Protein AF-A0A7R8CY45-F1 (afdb_monomer_lite)

Structure (mmCIF, N/CA/C/O backbone):
data_AF-A0A7R8CY45-F1
#
_entry.id   AF-A0A7R8CY45-F1
#
loop_
_atom_site.group_PDB
_atom_site.id
_atom_site.type_symbol
_atom_site.label_atom_id
_atom_site.label_alt_id
_atom_site.label_comp_id
_atom_site.label_asym_id
_atom_site.label_entity_id
_atom_site.label_seq_id
_atom_site.pdbx_PDB_ins_code
_atom_site.Cartn_x
_atom_site.Cartn_y
_atom_site.Cartn_z
_atom_site.occupancy
_atom_site.B_iso_or_equiv
_atom_site.auth_seq_id
_atom_site.auth_comp_id
_atom_site.auth_asym_id
_atom_site.auth_atom_id
_atom_site.pdbx_PDB_model_num
ATOM 1 N N . MET A 1 1 ? 2.526 -22.455 -17.500 1.00 38.16 1 MET A N 1
ATOM 2 C CA . MET A 1 1 ? 3.248 -21.497 -18.366 1.00 38.16 1 MET A CA 1
ATOM 3 C C . MET A 1 1 ? 3.276 -20.155 -17.647 1.00 38.16 1 MET A C 1
ATOM 5 O O . MET A 1 1 ? 2.355 -19.370 -17.802 1.00 38.16 1 MET A O 1
ATOM 9 N N . GLU A 1 2 ? 4.281 -19.931 -16.798 1.00 41.81 2 GLU A N 1
ATOM 10 C CA . GLU A 1 2 ? 4.491 -18.662 -16.085 1.00 41.81 2 GLU A CA 1
ATOM 11 C C . GLU A 1 2 ? 5.463 -17.801 -16.894 1.00 41.81 2 GLU A C 1
ATOM 13 O O . GLU A 1 2 ? 6.638 -18.135 -17.059 1.00 41.81 2 GLU A O 1
ATOM 18 N N . LEU A 1 3 ? 4.938 -16.723 -17.475 1.00 44.94 3 LEU A N 1
ATOM 19 C CA . LEU A 1 3 ? 5.698 -15.809 -18.316 1.00 44.94 3 LEU A CA 1
ATOM 20 C C . LEU A 1 3 ? 6.445 -14.787 -17.451 1.00 44.94 3 LEU A C 1
ATOM 22 O O . LEU A 1 3 ? 5.871 -14.008 -16.690 1.00 44.94 3 LEU A O 1
ATOM 26 N N . ARG A 1 4 ? 7.767 -14.826 -17.613 1.00 55.03 4 ARG A N 1
ATOM 27 C CA . ARG A 1 4 ? 8.773 -13.894 -17.106 1.00 55.03 4 ARG A CA 1
ATOM 28 C C . ARG A 1 4 ? 8.412 -12.451 -17.484 1.00 55.03 4 ARG A C 1
ATOM 30 O O . ARG A 1 4 ? 8.196 -12.166 -18.656 1.00 55.03 4 ARG A O 1
ATOM 37 N N . GLY A 1 5 ? 8.377 -11.561 -16.490 1.00 44.72 5 GLY A N 1
ATOM 38 C CA . GLY A 1 5 ? 8.227 -10.107 -16.666 1.00 44.72 5 GLY A CA 1
ATOM 39 C C . GLY A 1 5 ? 7.169 -9.441 -15.775 1.00 44.72 5 GLY A C 1
ATOM 40 O O . GLY A 1 5 ? 7.293 -8.261 -15.478 1.00 44.72 5 GLY A O 1
ATOM 41 N N . SER A 1 6 ? 6.180 -10.197 -15.281 1.00 49.34 6 SER A N 1
ATOM 42 C CA . SER A 1 6 ? 5.068 -9.684 -14.450 1.00 49.34 6 SER A CA 1
ATOM 43 C C . SER A 1 6 ? 5.178 -10.033 -12.953 1.00 49.34 6 SER A C 1
ATOM 45 O O . SER A 1 6 ? 4.321 -9.645 -12.168 1.00 49.34 6 SER A O 1
ATOM 47 N N . GLN A 1 7 ? 6.199 -10.792 -12.537 1.00 54.22 7 GLN A N 1
ATOM 48 C CA . GLN A 1 7 ? 6.250 -11.405 -11.196 1.00 54.22 7 GLN A CA 1
ATOM 49 C C . GLN A 1 7 ? 6.704 -10.481 -10.060 1.00 54.22 7 GLN A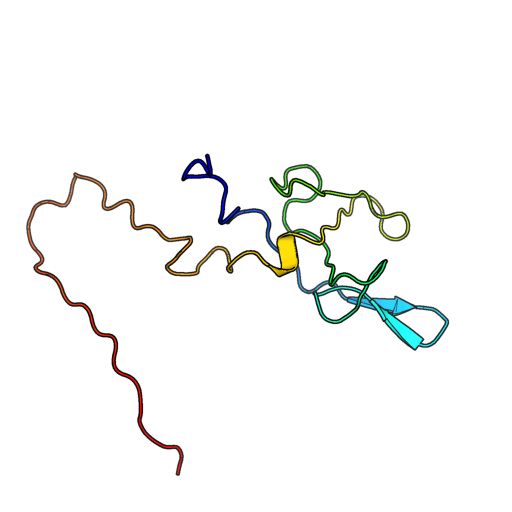 C 1
ATOM 51 O O . GLN A 1 7 ? 6.584 -10.861 -8.902 1.00 54.22 7 GLN A O 1
ATOM 56 N N . ARG A 1 8 ? 7.275 -9.307 -10.347 1.00 63.94 8 ARG A N 1
ATOM 57 C CA . ARG A 1 8 ? 7.845 -8.448 -9.292 1.00 63.94 8 ARG A CA 1
ATOM 58 C C . ARG A 1 8 ? 7.113 -7.127 -9.107 1.00 63.94 8 ARG A C 1
ATOM 60 O O . ARG A 1 8 ? 7.461 -6.439 -8.160 1.00 63.94 8 ARG A O 1
ATOM 67 N N . ASN A 1 9 ? 6.170 -6.783 -10.003 1.00 83.06 9 ASN A N 1
ATOM 68 C CA . ASN A 1 9 ? 5.396 -5.533 -10.030 1.00 83.06 9 ASN A CA 1
ATOM 69 C C . ASN A 1 9 ? 6.060 -4.401 -9.233 1.00 83.06 9 ASN A C 1
ATOM 71 O O . ASN A 1 9 ? 5.517 -3.920 -8.248 1.00 83.06 9 ASN A O 1
ATOM 75 N N . CYS A 1 10 ? 7.261 -3.991 -9.650 1.00 89.62 10 CYS A N 1
ATOM 76 C CA . CYS A 1 10 ? 8.134 -3.125 -8.850 1.00 89.62 10 CYS A CA 1
ATOM 77 C C . CYS A 1 10 ? 7.544 -1.742 -8.558 1.00 89.62 10 CYS A C 1
ATOM 79 O O . CYS A 1 10 ? 8.013 -1.045 -7.670 1.00 89.62 10 CYS A O 1
ATOM 81 N N . LEU A 1 11 ? 6.496 -1.349 -9.282 1.00 91.31 11 LEU A N 1
ATOM 82 C CA . LEU A 1 11 ? 5.750 -0.116 -9.045 1.00 91.31 11 LEU A CA 1
ATOM 83 C C . LEU A 1 11 ? 4.436 -0.349 -8.275 1.00 91.31 11 LEU A C 1
ATOM 85 O O . LEU A 1 11 ? 3.753 0.606 -7.935 1.00 91.31 11 LEU A O 1
ATOM 89 N N . CYS A 1 12 ? 4.063 -1.586 -7.951 1.00 94.81 12 CYS A N 1
ATOM 90 C CA . CYS A 1 12 ? 2.969 -1.884 -7.026 1.00 94.81 12 CYS A CA 1
ATOM 91 C C . CYS A 1 12 ? 3.475 -1.705 -5.589 1.00 94.81 12 CYS A C 1
ATOM 93 O O . CYS A 1 12 ? 3.735 -2.660 -4.879 1.00 94.81 12 CYS A O 1
ATOM 95 N N . GLN A 1 13 ? 3.706 -0.453 -5.199 1.00 94.56 13 GLN A N 1
ATOM 96 C CA . GLN A 1 13 ? 4.398 -0.123 -3.956 1.00 94.56 13 GLN A CA 1
ATOM 97 C C . GLN A 1 13 ? 3.437 0.287 -2.849 1.00 94.56 13 GLN A C 1
ATOM 99 O O . GLN A 1 13 ? 2.488 1.041 -3.082 1.00 94.56 13 GLN A O 1
ATOM 104 N N . CYS A 1 14 ? 3.755 -0.162 -1.642 1.00 96.25 14 CYS A N 1
ATOM 105 C CA . CYS A 1 14 ? 3.079 0.183 -0.404 1.00 96.25 14 CYS A CA 1
ATOM 106 C C . CYS A 1 14 ? 3.514 1.563 0.123 1.00 96.25 14 CYS A C 1
ATOM 108 O O . CYS A 1 14 ? 4.682 1.933 0.001 1.00 96.25 14 CYS A O 1
ATOM 110 N N . ILE A 1 15 ? 2.601 2.325 0.733 1.00 96.50 15 ILE A N 1
ATOM 111 C CA . ILE A 1 15 ? 2.942 3.500 1.555 1.00 96.50 15 ILE A CA 1
ATOM 112 C C . ILE A 1 15 ? 2.697 3.203 3.038 1.00 96.50 15 ILE A C 1
ATOM 114 O O . ILE A 1 15 ? 1.766 2.456 3.346 1.00 96.50 15 ILE A O 1
ATOM 118 N N . PRO A 1 16 ? 3.438 3.844 3.965 1.00 96.19 16 PRO A N 1
ATOM 119 C CA . PRO A 1 16 ? 3.318 3.598 5.402 1.00 96.19 16 PRO A CA 1
ATOM 120 C C . PRO A 1 16 ? 2.074 4.238 6.034 1.00 96.19 16 PRO A C 1
ATOM 122 O O . PRO A 1 16 ? 2.099 4.675 7.183 1.00 96.19 16 PRO A O 1
ATOM 125 N N . LEU A 1 17 ? 0.976 4.341 5.278 1.00 96.50 17 LEU A N 1
ATOM 126 C CA . LEU A 1 17 ? -0.282 4.854 5.796 1.00 96.50 17 LEU A CA 1
ATOM 127 C C . LEU A 1 17 ? -0.907 3.805 6.716 1.00 96.50 17 LEU A C 1
ATOM 129 O O . LEU A 1 17 ? -1.228 2.695 6.283 1.00 96.50 17 LEU A O 1
ATOM 133 N N . GLN A 1 18 ? -1.119 4.216 7.961 1.00 96.88 18 GLN A N 1
ATOM 134 C CA . GLN A 1 18 ? -1.798 3.4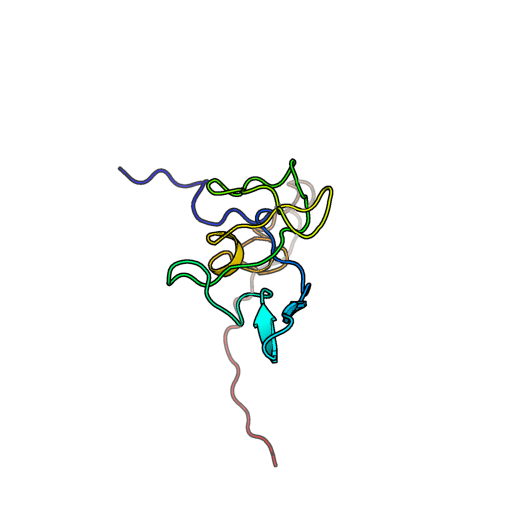48 8.990 1.00 96.88 18 GLN A CA 1
ATOM 135 C C . GLN A 1 18 ? -2.870 4.305 9.648 1.00 96.88 18 GLN A C 1
ATOM 137 O O . GLN A 1 18 ? -2.754 5.532 9.700 1.00 96.88 18 GLN A O 1
ATOM 142 N N . TYR A 1 19 ? -3.906 3.664 10.171 1.00 96.75 19 TYR A N 1
ATOM 143 C CA . TYR A 1 19 ? -4.881 4.323 11.031 1.00 96.75 19 TYR A CA 1
ATOM 144 C C . TYR A 1 19 ? -5.406 3.352 12.081 1.00 96.75 19 TYR A C 1
ATOM 146 O O . TYR A 1 19 ? -5.346 2.138 11.906 1.00 96.75 19 TYR A O 1
ATOM 154 N N . ILE A 1 20 ? -5.914 3.901 13.179 1.00 97.50 20 ILE A N 1
ATOM 155 C CA . ILE A 1 20 ? -6.583 3.138 14.227 1.00 97.50 20 ILE A CA 1
ATOM 156 C C . ILE A 1 20 ? -8.082 3.411 14.103 1.00 97.50 20 ILE A C 1
ATOM 158 O O . ILE A 1 20 ? -8.489 4.570 14.011 1.00 97.50 20 ILE A O 1
ATOM 162 N N . ASP A 1 21 ? -8.898 2.359 14.045 1.00 95.75 21 ASP A N 1
ATOM 163 C CA . ASP A 1 21 ? -10.354 2.509 13.979 1.00 95.75 21 ASP A CA 1
ATOM 164 C C . ASP A 1 21 ? -10.963 2.888 15.343 1.00 95.75 21 ASP A C 1
ATOM 166 O O . ASP A 1 21 ? -10.293 2.919 16.377 1.00 95.75 21 ASP A O 1
ATOM 170 N N . GLY A 1 22 ? -12.272 3.155 15.372 1.00 96.94 22 GLY A N 1
ATOM 171 C CA . GLY A 1 22 ? -12.978 3.501 16.613 1.00 96.94 22 GLY A CA 1
ATOM 172 C C . GLY A 1 22 ? -12.974 2.406 17.692 1.00 96.94 22 GLY A C 1
ATOM 173 O O . GLY A 1 22 ? -13.393 2.669 18.814 1.00 96.94 22 GLY A O 1
ATOM 174 N N . ARG A 1 23 ? -12.511 1.188 17.377 1.00 97.12 23 ARG A N 1
ATOM 175 C CA . ARG A 1 23 ? -12.361 0.063 18.313 1.00 97.12 23 ARG A CA 1
ATOM 176 C C . ARG A 1 23 ? -10.911 -0.135 18.762 1.00 97.12 23 ARG A C 1
ATOM 178 O O . ARG A 1 23 ? -10.637 -1.088 19.485 1.00 97.12 23 ARG A O 1
ATOM 185 N N . GLY A 1 24 ? -9.990 0.739 18.356 1.00 97.06 24 GLY A N 1
ATOM 186 C CA . GLY A 1 24 ? -8.579 0.628 18.713 1.00 97.06 24 GLY A CA 1
ATOM 187 C C . GLY A 1 24 ? -7.791 -0.358 17.846 1.00 97.06 24 GLY A C 1
ATOM 188 O O . GLY A 1 24 ? -6.677 -0.718 18.218 1.00 97.06 24 GLY A O 1
ATOM 189 N N . ILE A 1 25 ? -8.337 -0.807 16.710 1.00 96.81 25 ILE A N 1
ATOM 190 C CA . ILE A 1 25 ? -7.661 -1.761 15.822 1.00 96.81 25 ILE A CA 1
ATOM 191 C C . ILE A 1 25 ? -6.800 -1.015 14.805 1.00 96.81 25 ILE A C 1
ATOM 193 O O . ILE A 1 25 ? -7.280 -0.093 14.147 1.00 96.81 25 ILE A O 1
ATOM 197 N N . LEU A 1 26 ? -5.540 -1.434 14.671 1.00 97.62 26 LEU A N 1
ATOM 198 C CA . LEU A 1 26 ? -4.602 -0.918 13.676 1.00 97.62 26 LEU A CA 1
ATOM 199 C C . LEU A 1 26 ? -4.942 -1.436 12.274 1.00 97.62 26 LEU A C 1
ATOM 201 O O . LEU A 1 26 ? -5.219 -2.622 12.089 1.00 97.62 26 LEU A O 1
ATOM 205 N N . HIS A 1 27 ? -4.872 -0.550 11.284 1.00 97.69 27 HIS A N 1
ATOM 206 C CA . HIS A 1 27 ? -5.211 -0.826 9.894 1.00 97.69 27 HIS A CA 1
ATOM 207 C C . HIS A 1 27 ? -4.123 -0.371 8.920 1.00 97.69 27 HIS A C 1
ATOM 209 O O . HIS A 1 27 ? -3.725 0.794 8.950 1.00 97.69 27 HIS A O 1
ATOM 215 N N . GLY A 1 28 ? -3.727 -1.253 7.998 1.00 97.12 28 GLY A N 1
ATOM 216 C CA . GLY A 1 28 ? -2.866 -0.930 6.856 1.00 97.12 28 GLY A CA 1
ATOM 217 C C . GLY A 1 28 ? -1.384 -1.263 7.053 1.00 97.12 28 GLY A C 1
ATOM 218 O O . GLY A 1 28 ? -1.024 -2.090 7.885 1.00 97.12 28 GLY A O 1
ATOM 219 N N . ASN A 1 29 ? -0.536 -0.641 6.222 1.00 97.44 29 ASN A N 1
ATOM 220 C CA . ASN A 1 29 ? 0.926 -0.820 6.155 1.00 97.44 29 ASN A CA 1
ATOM 221 C C . ASN A 1 29 ? 1.438 -2.274 6.190 1.00 97.44 29 ASN A C 1
ATOM 223 O O . ASN A 1 29 ? 2.538 -2.528 6.666 1.00 97.44 29 ASN A O 1
ATOM 227 N N . CYS A 1 30 ? 0.654 -3.245 5.715 1.00 97.56 30 CYS A N 1
ATOM 228 C CA . CYS A 1 30 ? 0.999 -4.665 5.819 1.00 97.56 30 CYS A CA 1
ATOM 229 C C . CYS A 1 30 ? 1.228 -5.140 7.270 1.00 97.56 30 CYS A C 1
ATOM 231 O O . CYS A 1 30 ? 1.877 -6.158 7.493 1.00 97.56 30 CYS A O 1
ATOM 233 N N . GLU A 1 31 ? 0.679 -4.418 8.249 1.00 97.50 31 GLU A N 1
ATOM 234 C CA . GLU A 1 31 ? 0.732 -4.734 9.682 1.00 97.50 31 GLU A CA 1
ATOM 235 C C . GLU A 1 31 ? -0.622 -5.231 10.204 1.00 97.50 31 GLU A C 1
ATOM 237 O O . GLU A 1 31 ? -0.716 -5.768 11.307 1.00 97.50 31 GLU A O 1
ATOM 242 N N . SER A 1 32 ? -1.676 -5.100 9.396 1.00 97.38 32 SER A N 1
ATOM 243 C CA . SER A 1 32 ? -2.994 -5.653 9.682 1.00 97.38 32 SER A CA 1
ATOM 244 C C . SER A 1 32 ? -3.558 -6.428 8.496 1.00 97.38 32 SER A C 1
ATOM 246 O O . SER A 1 32 ? -3.081 -6.320 7.362 1.00 97.38 32 SER A O 1
ATOM 248 N N . THR A 1 33 ? -4.585 -7.233 8.769 1.00 97.31 33 THR A N 1
ATOM 249 C CA . THR A 1 33 ? -5.269 -8.028 7.748 1.00 97.31 33 THR A CA 1
ATOM 250 C C . THR A 1 33 ? -6.639 -7.447 7.415 1.00 97.31 33 THR A C 1
ATOM 252 O O . THR A 1 33 ? -7.335 -6.932 8.288 1.00 97.31 33 THR A O 1
ATOM 255 N N . ASN A 1 34 ? -7.021 -7.550 6.143 1.00 95.69 34 ASN A N 1
ATOM 256 C CA . ASN A 1 34 ? -8.379 -7.341 5.654 1.00 95.69 34 ASN A CA 1
ATOM 257 C C . ASN A 1 34 ? -8.789 -8.619 4.915 1.00 95.69 34 ASN A C 1
ATOM 259 O O . ASN A 1 34 ? -8.066 -9.065 4.027 1.00 95.69 34 ASN A O 1
ATOM 263 N N . ASP A 1 35 ? -9.892 -9.254 5.304 1.00 94.38 35 ASP A N 1
ATOM 264 C CA . ASP A 1 35 ? -10.321 -10.555 4.758 1.00 94.38 35 ASP A CA 1
ATOM 265 C C . ASP A 1 35 ? -9.229 -11.646 4.789 1.00 94.38 35 ASP A C 1
ATOM 267 O O . ASP A 1 35 ? -9.079 -12.452 3.874 1.00 94.38 35 ASP A O 1
ATOM 271 N N . GLY A 1 36 ? -8.438 -11.673 5.867 1.00 95.44 36 GLY A N 1
ATOM 272 C CA . GLY A 1 36 ? -7.415 -12.699 6.095 1.00 95.44 36 GLY A CA 1
ATOM 273 C C . GLY A 1 36 ? -6.098 -12.500 5.335 1.00 95.44 36 GLY A C 1
ATOM 274 O O . GLY A 1 36 ? -5.195 -13.318 5.495 1.00 95.44 36 GLY A O 1
ATOM 275 N N . ALA A 1 37 ? -5.946 -11.418 4.566 1.00 96.12 37 ALA A N 1
ATOM 276 C CA . ALA A 1 37 ? -4.704 -11.076 3.872 1.00 96.12 37 ALA A CA 1
ATOM 277 C C . ALA A 1 37 ? -4.138 -9.729 4.344 1.00 96.12 37 ALA A C 1
ATOM 279 O O . ALA A 1 37 ? -4.887 -8.800 4.655 1.00 96.12 37 ALA A O 1
ATOM 280 N N . LEU A 1 38 ? -2.806 -9.625 4.403 1.00 97.75 38 LEU A N 1
ATOM 281 C CA . LEU A 1 38 ? -2.120 -8.363 4.689 1.00 97.75 38 LEU A CA 1
ATOM 282 C C . LEU A 1 38 ? -2.370 -7.372 3.562 1.00 97.75 38 LEU A C 1
ATOM 284 O O . LEU A 1 38 ? -2.274 -7.732 2.391 1.00 97.75 38 LEU A O 1
ATOM 288 N N . TRP A 1 39 ? -2.652 -6.128 3.921 1.00 97.81 39 TRP A N 1
ATOM 289 C CA . TRP A 1 39 ? -3.016 -5.100 2.959 1.00 97.81 39 TRP A CA 1
ATOM 290 C C . TRP A 1 39 ? -2.347 -3.774 3.284 1.00 97.81 39 TRP A C 1
ATOM 292 O O . TRP A 1 39 ? -1.9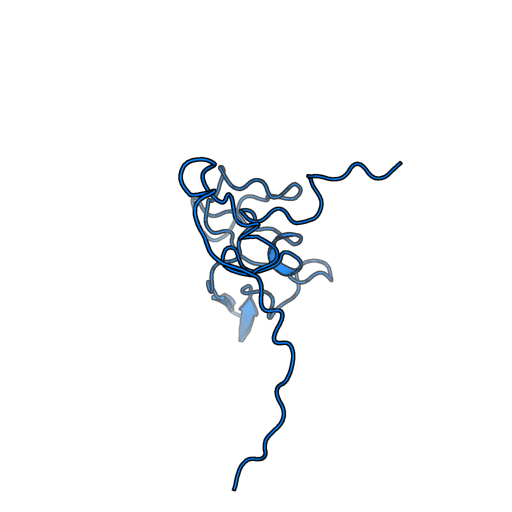84 -3.489 4.431 1.00 97.81 39 TRP A O 1
ATOM 302 N N . CYS A 1 40 ? -2.220 -2.923 2.271 1.00 98.25 40 CYS A N 1
ATOM 303 C CA . CYS A 1 40 ? -1.849 -1.540 2.497 1.00 98.25 40 CYS A CA 1
ATOM 304 C C . CYS A 1 40 ? -2.301 -0.603 1.385 1.00 98.25 40 CYS A C 1
ATOM 306 O O . CYS A 1 40 ? -2.697 -1.013 0.293 1.00 98.25 40 CYS A O 1
ATOM 308 N N . TYR A 1 41 ? -2.213 0.691 1.676 1.00 98.31 41 TYR A N 1
ATOM 309 C CA . TYR A 1 41 ? -2.423 1.736 0.690 1.00 98.31 41 TYR A CA 1
ATOM 310 C C . TYR A 1 41 ? -1.267 1.791 -0.302 1.00 98.31 41 TYR A C 1
ATOM 312 O O . TYR A 1 41 ? -0.106 1.631 0.072 1.00 98.31 41 TYR A O 1
ATOM 320 N N . VAL A 1 42 ? -1.583 2.057 -1.569 1.00 97.69 42 VAL A N 1
ATOM 321 C CA . VAL A 1 42 ? -0.582 2.081 -2.638 1.00 97.69 42 VAL A CA 1
ATOM 322 C C . VAL A 1 42 ? -0.037 3.486 -2.896 1.00 97.69 42 VAL A C 1
ATOM 324 O O . VAL A 1 42 ? -0.732 4.494 -2.740 1.00 97.69 42 VAL A O 1
ATOM 327 N N . LYS A 1 43 ? 1.209 3.557 -3.369 1.00 95.88 43 LYS A N 1
ATOM 328 C CA . LYS A 1 43 ? 1.914 4.803 -3.705 1.00 95.88 43 LYS A CA 1
ATOM 329 C C . LYS A 1 43 ? 1.270 5.547 -4.876 1.00 95.88 43 LYS A C 1
ATOM 331 O O . LYS A 1 43 ? 0.961 6.731 -4.755 1.00 95.88 43 LYS A O 1
ATOM 336 N N . TYR A 1 44 ? 1.005 4.852 -5.981 1.00 95.38 44 TYR A N 1
ATOM 337 C CA . TYR A 1 44 ? 0.568 5.467 -7.246 1.00 95.38 44 TYR A CA 1
ATOM 338 C C . TYR A 1 44 ? -0.955 5.531 -7.434 1.00 95.38 44 TYR A C 1
ATOM 340 O O . TYR A 1 44 ? -1.430 5.844 -8.526 1.00 95.38 44 TYR A O 1
ATOM 348 N N . GLN A 1 45 ? -1.730 5.269 -6.375 1.00 95.88 45 GLN A N 1
ATOM 349 C CA . GLN A 1 45 ? -3.199 5.324 -6.384 1.00 95.88 45 GLN A CA 1
ATOM 350 C C . GLN A 1 45 ? -3.793 4.548 -7.575 1.00 95.88 45 GLN A C 1
ATOM 352 O O . GLN A 1 45 ? -3.374 3.423 -7.837 1.00 95.88 45 GLN A O 1
ATOM 357 N N . LYS A 1 46 ? -4.723 5.156 -8.326 1.00 95.31 46 LYS A N 1
ATOM 358 C CA . LYS A 1 46 ? -5.366 4.575 -9.517 1.00 95.31 46 LYS A CA 1
ATOM 359 C C . LYS A 1 46 ? -4.377 4.155 -10.617 1.00 95.31 46 LYS A C 1
ATOM 361 O O . LYS A 1 46 ? -4.714 3.306 -11.432 1.00 95.31 46 LYS A O 1
ATOM 366 N N . SER A 1 47 ? -3.183 4.746 -10.652 1.00 94.19 47 SER A N 1
ATOM 367 C CA . SER A 1 47 ? -2.140 4.445 -11.643 1.00 94.19 47 SER A CA 1
ATOM 368 C C . SER A 1 47 ? -1.202 3.316 -11.206 1.00 94.19 47 SER A C 1
ATOM 370 O O . SER A 1 47 ? -0.237 3.018 -11.906 1.00 94.19 47 SER A O 1
ATOM 372 N N . SER A 1 48 ? -1.438 2.710 -10.040 1.00 93.19 48 SER A N 1
ATOM 373 C CA . SER A 1 48 ? -0.641 1.582 -9.566 1.00 93.19 48 SER A CA 1
ATOM 374 C C . SER A 1 48 ? -0.874 0.343 -10.441 1.00 93.19 48 SER A C 1
ATOM 376 O O . SER A 1 48 ? -2.027 0.026 -10.728 1.00 93.19 48 SER A O 1
ATOM 378 N N . PRO A 1 49 ? 0.174 -0.411 -10.825 1.00 91.88 49 PRO A N 1
ATOM 379 C CA . PRO A 1 49 ? 0.029 -1.639 -11.609 1.00 91.88 49 PRO A CA 1
ATOM 380 C C . PRO A 1 49 ? -0.370 -2.858 -10.759 1.00 91.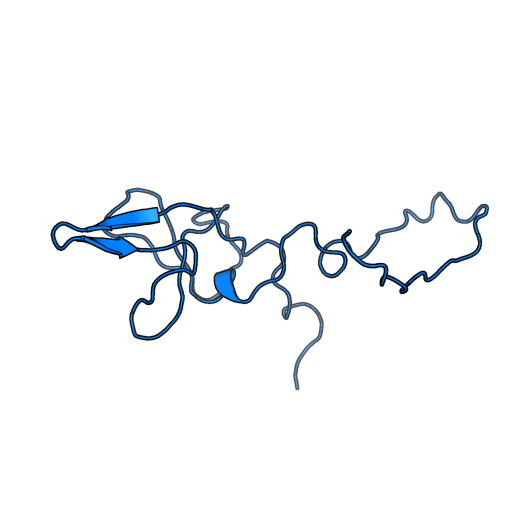88 49 PRO A C 1
ATOM 382 O O . PRO A 1 49 ? -0.255 -3.994 -11.219 1.00 91.88 49 PRO A O 1
ATOM 385 N N . CYS A 1 50 ? -0.787 -2.659 -9.504 1.00 93.56 50 CYS A N 1
ATOM 386 C CA . CYS A 1 50 ? -1.315 -3.741 -8.678 1.00 93.56 50 CYS A CA 1
ATOM 387 C C . CYS A 1 50 ? -2.560 -4.344 -9.344 1.00 93.56 50 CYS A C 1
ATOM 389 O O . CYS A 1 50 ? -3.509 -3.628 -9.655 1.00 93.56 50 CYS A O 1
ATOM 391 N N . GLY A 1 51 ? -2.560 -5.662 -9.557 1.00 92.19 51 GLY A N 1
ATOM 392 C CA . GLY A 1 51 ? -3.672 -6.359 -10.218 1.00 92.19 51 GLY A CA 1
ATOM 393 C C . GLY A 1 51 ? -4.957 -6.430 -9.385 1.00 92.19 51 GLY A C 1
ATOM 394 O O . GLY A 1 51 ? -6.028 -6.656 -9.932 1.00 92.19 51 GLY A O 1
ATOM 395 N N . ASP A 1 52 ? -4.848 -6.218 -8.077 1.00 94.88 52 ASP A N 1
ATOM 396 C CA . ASP A 1 52 ? -5.905 -6.308 -7.068 1.00 94.88 52 ASP A CA 1
ATOM 397 C C . ASP A 1 52 ? -6.195 -4.939 -6.427 1.00 94.88 52 ASP A C 1
ATOM 399 O O . ASP A 1 52 ? -6.450 -4.829 -5.230 1.00 94.88 52 ASP A O 1
ATOM 403 N N . LEU A 1 53 ? -6.094 -3.871 -7.217 1.00 96.25 53 LEU A N 1
ATOM 404 C CA . LEU A 1 53 ? -6.282 -2.510 -6.735 1.00 96.25 53 LEU A CA 1
ATOM 405 C C . LEU A 1 53 ? -7.749 -2.242 -6.356 1.00 96.25 53 LEU A C 1
ATOM 407 O O . LEU A 1 53 ? -8.644 -2.342 -7.196 1.00 96.25 53 LEU A O 1
ATOM 411 N N . VAL A 1 54 ? -7.984 -1.805 -5.118 1.00 97.69 54 VAL A N 1
ATOM 412 C CA . VAL A 1 54 ? -9.317 -1.481 -4.590 1.00 97.69 54 VAL A CA 1
ATOM 413 C C . VAL A 1 54 ? -9.369 -0.025 -4.131 1.00 97.69 54 VAL A C 1
ATOM 415 O O . VAL A 1 54 ? -8.419 0.493 -3.545 1.00 97.69 54 VAL A O 1
ATOM 418 N N . LYS A 1 55 ? -10.478 0.669 -4.412 1.00 98.06 55 LYS A N 1
ATOM 419 C CA . LYS A 1 55 ? -10.711 2.043 -3.939 1.00 98.06 55 LYS A CA 1
ATOM 420 C C . LYS A 1 55 ? -11.087 2.022 -2.453 1.00 98.06 55 LYS A C 1
ATOM 422 O O 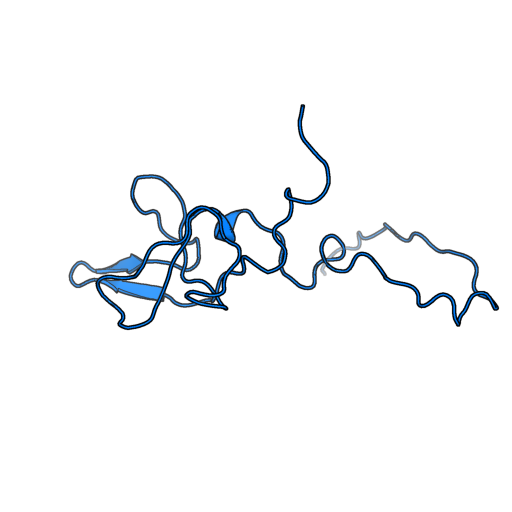. LYS A 1 55 ? -11.858 1.172 -2.029 1.00 98.06 55 LYS A O 1
ATOM 427 N N . SER A 1 56 ? -10.553 2.950 -1.666 1.00 97.00 56 SER A N 1
ATOM 428 C CA . SER A 1 56 ? -10.879 3.067 -0.242 1.00 97.00 56 SER A CA 1
ATOM 429 C C . SER A 1 56 ? -12.234 3.734 -0.023 1.00 97.00 56 SER A C 1
ATOM 431 O O . SER A 1 56 ? -12.526 4.770 -0.624 1.00 97.00 56 SER A O 1
ATOM 433 N N . ASP A 1 57 ? -13.017 3.162 0.889 1.00 94.81 57 ASP A N 1
ATOM 434 C CA . ASP A 1 57 ? -14.285 3.734 1.352 1.00 94.81 57 ASP A CA 1
ATOM 435 C C . ASP A 1 57 ? -14.085 4.797 2.444 1.00 94.81 57 ASP A C 1
ATOM 437 O O . ASP A 1 57 ? -14.948 5.645 2.657 1.00 94.81 57 ASP A O 1
ATOM 441 N N . ILE A 1 58 ? -12.939 4.766 3.134 1.00 94.00 58 ILE A N 1
ATOM 442 C CA . ILE A 1 58 ? -12.651 5.625 4.292 1.00 94.00 58 ILE A CA 1
ATOM 443 C C . ILE A 1 58 ? -11.863 6.864 3.866 1.00 94.00 58 ILE A C 1
ATOM 445 O O . ILE A 1 58 ? -12.191 7.981 4.265 1.00 94.00 58 ILE A O 1
ATOM 449 N N . PHE A 1 59 ? -10.825 6.685 3.045 1.00 95.06 59 PHE A N 1
ATOM 450 C CA . PHE A 1 59 ? -10.011 7.792 2.555 1.00 95.06 59 PHE A CA 1
ATOM 451 C C . PHE A 1 59 ? -10.327 8.068 1.091 1.00 95.06 59 PHE A C 1
ATOM 453 O O . PHE A 1 59 ? -10.027 7.265 0.206 1.00 95.06 59 PHE A O 1
ATOM 460 N N . GLN A 1 60 ? -10.893 9.245 0.831 1.00 94.62 60 GLN A N 1
ATOM 461 C CA . GLN A 1 60 ? -11.165 9.697 -0.529 1.00 94.62 60 GLN A CA 1
ATOM 462 C C . GLN A 1 60 ? -9.880 9.709 -1.367 1.00 94.62 60 GLN A C 1
ATOM 464 O O . GLN A 1 60 ? -8.795 10.023 -0.877 1.00 94.62 60 GLN A O 1
ATOM 469 N N . ASP A 1 61 ? -10.020 9.314 -2.633 1.00 93.38 61 ASP A N 1
ATOM 470 C CA . ASP A 1 61 ? -8.940 9.238 -3.625 1.00 93.38 61 ASP A CA 1
ATOM 471 C C . ASP A 1 61 ? -7.734 8.375 -3.228 1.00 93.38 61 ASP A C 1
ATOM 473 O O . ASP A 1 61 ? -6.647 8.491 -3.804 1.00 93.38 61 ASP A O 1
ATOM 477 N N . ARG A 1 62 ? -7.934 7.450 -2.284 1.00 96.81 62 ARG A N 1
ATOM 478 C CA . ARG A 1 62 ? -6.950 6.433 -1.934 1.00 96.81 62 ARG A CA 1
ATOM 479 C C . ARG A 1 62 ? -7.327 5.071 -2.484 1.00 96.81 62 ARG A C 1
ATOM 481 O O . ARG A 1 62 ? -8.499 4.703 -2.541 1.00 96.81 62 ARG A O 1
ATOM 488 N N . TYR A 1 63 ? -6.300 4.317 -2.850 1.00 98.25 63 TYR A N 1
ATOM 489 C CA . TYR A 1 63 ? -6.419 2.928 -3.260 1.00 98.25 63 TYR A CA 1
ATOM 490 C C . TYR A 1 63 ? -5.507 2.052 -2.410 1.00 98.25 63 TYR A C 1
ATOM 492 O O . TYR A 1 63 ? -4.465 2.502 -1.925 1.00 98.25 63 TYR A O 1
ATOM 500 N N . TRP A 1 64 ? -5.903 0.800 -2.249 1.00 98.25 64 TRP A N 1
ATOM 501 C CA . TRP A 1 64 ? -5.184 -0.204 -1.486 1.00 98.25 64 TRP A CA 1
ATOM 502 C C . TRP A 1 64 ? -5.089 -1.517 -2.271 1.00 98.25 64 TRP A C 1
ATOM 504 O O . TRP A 1 64 ? -5.769 -1.697 -3.281 1.00 98.25 64 TRP A O 1
ATOM 514 N N . SER A 1 65 ? -4.173 -2.389 -1.862 1.00 97.75 65 SER A N 1
ATOM 515 C CA . SER A 1 65 ? -3.889 -3.675 -2.508 1.00 97.75 65 SER A CA 1
ATOM 516 C C . SER A 1 65 ? -3.338 -4.661 -1.474 1.00 97.75 65 SER A C 1
ATOM 518 O O . SER A 1 65 ? -2.694 -4.250 -0.502 1.00 97.75 65 SER A O 1
ATOM 520 N N . TYR A 1 66 ? -3.578 -5.954 -1.692 1.00 96.94 66 TYR A N 1
ATOM 521 C CA . TYR A 1 66 ? -2.918 -7.045 -0.974 1.00 96.94 66 TYR A CA 1
ATOM 522 C C . TYR A 1 66 ? -1.569 -7.384 -1.614 1.00 96.94 66 TYR A C 1
ATOM 524 O O . TYR A 1 66 ? -0.567 -7.578 -0.925 1.00 96.94 66 TYR A O 1
ATOM 532 N N . HIS A 1 67 ? -1.520 -7.408 -2.949 1.00 94.69 67 HIS A N 1
ATOM 533 C CA . HIS A 1 67 ? -0.327 -7.727 -3.731 1.00 94.69 67 HIS A CA 1
ATOM 534 C C . HIS A 1 67 ? 0.862 -6.831 -3.356 1.00 94.69 67 HIS A C 1
ATOM 536 O O . HIS A 1 67 ? 1.978 -7.338 -3.230 1.00 94.69 67 HIS A O 1
ATOM 542 N N . ALA A 1 68 ? 0.624 -5.545 -3.076 1.00 95.75 68 ALA A N 1
ATOM 543 C CA . ALA A 1 68 ? 1.654 -4.589 -2.658 1.00 95.75 68 ALA A CA 1
ATOM 544 C C . ALA A 1 68 ? 2.459 -5.029 -1.414 1.00 95.75 68 ALA A C 1
ATOM 546 O O . ALA A 1 68 ? 3.610 -4.628 -1.257 1.00 95.75 68 ALA A O 1
ATOM 547 N N . CYS A 1 69 ? 1.900 -5.880 -0.547 1.00 95.75 69 CYS A N 1
ATOM 548 C CA . CYS A 1 69 ? 2.609 -6.412 0.624 1.00 95.75 69 CYS A CA 1
ATOM 549 C C . CYS A 1 69 ? 3.592 -7.544 0.295 1.00 95.75 69 CYS A C 1
ATOM 551 O O . CYS A 1 69 ? 4.437 -7.893 1.115 1.00 95.75 69 CYS A O 1
ATOM 553 N N . THR A 1 70 ? 3.490 -8.132 -0.897 1.00 92.75 70 THR A N 1
ATOM 554 C CA . THR A 1 70 ? 4.357 -9.235 -1.353 1.00 92.75 70 THR A CA 1
ATOM 555 C C . THR A 1 70 ? 5.364 -8.806 -2.416 1.00 92.75 70 THR A C 1
ATOM 557 O O . THR A 1 70 ? 6.231 -9.588 -2.809 1.00 92.75 70 THR A O 1
ATOM 560 N N . THR A 1 71 ? 5.271 -7.563 -2.888 1.00 91.19 71 THR A N 1
ATOM 561 C CA . THR A 1 71 ? 6.212 -7.024 -3.863 1.00 91.19 71 THR A CA 1
ATOM 562 C C . THR A 1 71 ? 7.498 -6.565 -3.186 1.00 91.19 71 THR A C 1
ATOM 564 O O . THR A 1 71 ? 7.451 -5.981 -2.102 1.00 91.19 71 THR A O 1
ATOM 567 N N . PRO A 1 72 ? 8.660 -6.768 -3.823 1.00 89.75 72 PRO A N 1
ATOM 568 C CA . PRO A 1 72 ? 9.900 -6.156 -3.366 1.00 89.75 72 PRO A CA 1
ATOM 569 C C . PRO A 1 72 ? 9.788 -4.624 -3.362 1.00 89.75 72 PRO A C 1
ATOM 571 O O . PRO A 1 72 ? 9.052 -4.038 -4.162 1.00 89.75 72 PRO A O 1
ATOM 574 N N . VAL A 1 73 ? 10.568 -3.971 -2.498 1.00 89.81 73 VAL A N 1
ATOM 575 C CA . VAL A 1 73 ? 10.694 -2.509 -2.525 1.00 89.81 73 VAL A CA 1
ATOM 576 C C . VAL A 1 73 ? 11.230 -2.053 -3.884 1.00 89.81 73 VAL A C 1
ATOM 578 O O . VAL A 1 73 ? 12.086 -2.716 -4.482 1.00 89.81 73 VAL A O 1
ATOM 581 N N . GLU A 1 74 ? 10.716 -0.923 -4.366 1.00 88.81 74 GLU A N 1
ATOM 582 C CA . GLU A 1 74 ? 11.004 -0.346 -5.690 1.00 88.81 74 GLU A CA 1
ATOM 583 C C . GLU A 1 74 ? 12.502 -0.236 -5.979 1.00 88.81 74 GLU A C 1
ATOM 585 O O . GLU A 1 74 ? 12.954 -0.388 -7.110 1.00 88.81 74 GLU A O 1
ATOM 590 N N . ASP A 1 75 ? 13.287 0.012 -4.937 1.00 85.62 75 ASP A N 1
ATOM 591 C CA . ASP A 1 75 ? 14.705 0.286 -5.028 1.00 85.62 75 ASP A CA 1
ATOM 592 C C . ASP A 1 75 ? 15.576 -0.939 -4.664 1.00 85.62 75 ASP A C 1
ATOM 594 O O . ASP A 1 75 ? 16.804 -0.847 -4.587 1.00 85.62 75 ASP A O 1
ATOM 598 N N . SER A 1 76 ? 14.966 -2.107 -4.473 1.00 87.44 76 SER A N 1
ATOM 599 C CA . SER A 1 76 ? 15.694 -3.362 -4.293 1.00 87.44 76 SER A CA 1
ATOM 600 C C . SER A 1 76 ? 16.510 -3.703 -5.540 1.00 87.44 76 SER A C 1
ATOM 602 O O . SER A 1 76 ? 16.154 -3.324 -6.652 1.00 87.44 76 SER A O 1
ATOM 604 N N . SER A 1 77 ? 17.579 -4.486 -5.391 1.00 84.69 77 SER A N 1
ATOM 605 C CA . SER A 1 77 ? 18.358 -5.010 -6.528 1.00 84.69 77 SER A CA 1
ATOM 606 C C . SER A 1 77 ? 17.516 -5.826 -7.514 1.00 84.69 77 SER A C 1
ATOM 608 O O . SER A 1 77 ? 17.834 -5.884 -8.692 1.00 84.69 77 SER A O 1
ATOM 610 N N . ILE A 1 78 ? 16.420 -6.416 -7.035 1.00 85.19 78 ILE A N 1
ATOM 611 C CA . ILE A 1 78 ? 15.431 -7.138 -7.839 1.00 85.19 78 ILE A CA 1
ATOM 612 C C . ILE A 1 78 ? 14.690 -6.197 -8.801 1.00 85.19 78 ILE A C 1
ATOM 614 O O . ILE A 1 78 ? 14.325 -6.608 -9.898 1.00 85.19 78 ILE A O 1
ATOM 618 N N . CYS A 1 79 ? 14.423 -4.963 -8.371 1.00 86.44 79 CYS A N 1
ATOM 619 C CA . CYS A 1 79 ? 13.708 -3.956 -9.155 1.00 86.44 79 CYS A CA 1
ATOM 620 C C . CYS A 1 79 ? 14.643 -2.992 -9.888 1.00 86.44 79 CYS A C 1
ATOM 622 O O . CYS A 1 79 ? 14.301 -2.473 -10.948 1.00 86.44 79 CYS A O 1
ATOM 624 N N . LYS A 1 80 ? 15.853 -2.810 -9.362 1.00 81.00 80 LYS A N 1
ATOM 625 C CA . LYS A 1 80 ? 16.989 -2.164 -10.011 1.00 81.00 80 LYS A CA 1
ATOM 626 C C . LYS A 1 80 ? 17.754 -3.191 -10.851 1.00 81.00 80 LYS A C 1
ATOM 628 O O . LYS A 1 80 ? 18.958 -3.361 -10.667 1.00 81.00 80 LYS A O 1
ATOM 633 N N . ASP A 1 81 ? 17.073 -3.873 -11.771 1.00 67.06 81 ASP A N 1
ATOM 634 C CA . ASP A 1 81 ? 17.778 -4.609 -12.821 1.00 67.06 81 ASP A CA 1
ATOM 635 C C . ASP A 1 81 ? 18.517 -3.562 -13.658 1.00 67.06 81 ASP A C 1
ATOM 637 O O . ASP A 1 81 ? 17.924 -2.739 -14.359 1.00 67.06 81 ASP A O 1
ATOM 641 N N . THR A 1 82 ? 19.832 -3.506 -13.467 1.00 54.81 82 THR A N 1
ATOM 642 C CA . THR A 1 82 ? 20.715 -2.487 -14.019 1.00 54.81 82 THR A CA 1
ATOM 643 C C . THR A 1 82 ? 20.609 -2.466 -15.540 1.00 54.81 82 THR A C 1
ATOM 645 O O . THR A 1 82 ? 21.262 -3.250 -16.228 1.00 54.81 82 THR A O 1
ATOM 648 N N . VAL A 1 83 ? 19.847 -1.515 -16.080 1.00 54.44 83 VAL A N 1
ATOM 649 C CA . VAL A 1 83 ? 20.092 -0.965 -17.415 1.00 54.44 83 VAL A CA 1
ATOM 650 C C . VAL A 1 83 ? 21.449 -0.276 -17.351 1.00 54.44 83 VAL A C 1
ATOM 652 O O . VAL A 1 83 ? 21.544 0.917 -17.084 1.00 54.44 83 VAL A O 1
ATOM 655 N N . ILE A 1 84 ? 22.521 -1.048 -17.540 1.00 55.88 84 ILE A N 1
ATOM 656 C CA . ILE A 1 84 ? 23.802 -0.481 -17.948 1.00 55.88 84 ILE A CA 1
ATOM 657 C C . ILE A 1 84 ? 23.522 0.149 -19.316 1.00 55.88 84 ILE A C 1
ATOM 659 O O . ILE A 1 84 ? 23.205 -0.587 -20.256 1.00 55.88 84 ILE A O 1
ATOM 663 N N . PRO A 1 85 ? 23.580 1.485 -19.469 1.00 46.97 85 PRO A N 1
ATOM 664 C CA . PRO A 1 85 ? 23.490 2.081 -20.787 1.00 46.97 85 PRO A CA 1
ATOM 665 C C . PRO A 1 85 ? 24.652 1.512 -21.596 1.00 46.97 85 PRO A C 1
ATOM 667 O O . PRO A 1 85 ? 25.803 1.589 -21.161 1.00 46.97 85 PRO A O 1
ATOM 670 N N . LEU A 1 86 ? 24.375 0.968 -22.781 1.00 51.53 86 LEU A N 1
ATOM 671 C CA . LEU A 1 86 ? 25.389 0.429 -23.701 1.00 51.53 86 LEU A CA 1
ATOM 672 C C . LEU A 1 86 ? 26.462 1.463 -24.122 1.00 51.53 86 LEU A C 1
ATOM 674 O O . LEU A 1 86 ? 27.371 1.133 -24.875 1.00 51.53 86 LEU A O 1
ATOM 678 N N . PHE A 1 87 ? 26.403 2.691 -23.604 1.00 55.28 87 PHE A N 1
ATOM 679 C CA . PHE A 1 87 ? 27.438 3.713 -23.711 1.00 55.28 87 PHE A CA 1
ATOM 680 C C . PHE A 1 87 ? 28.670 3.483 -22.812 1.00 55.28 87 PHE A C 1
ATOM 682 O O . PHE A 1 87 ? 29.668 4.165 -23.011 1.00 55.28 87 PHE A O 1
ATOM 689 N N . PHE A 1 88 ? 28.657 2.523 -21.873 1.00 51.62 88 PHE A N 1
ATOM 690 C CA . PHE A 1 88 ? 29.800 2.241 -20.981 1.00 51.62 88 PHE A CA 1
ATOM 691 C C . PHE A 1 88 ? 30.383 0.821 -21.102 1.00 51.62 88 PHE A C 1
ATOM 693 O O . PHE A 1 88 ? 30.934 0.289 -20.139 1.00 51.62 88 PHE A O 1
ATOM 700 N N . LEU A 1 89 ? 30.353 0.197 -22.288 1.00 48.62 89 LEU A N 1
ATOM 701 C CA . LEU A 1 89 ? 31.252 -0.936 -22.580 1.00 48.62 89 LEU A CA 1
ATOM 702 C C . LEU A 1 89 ? 32.688 -0.433 -22.811 1.00 48.62 89 LEU A C 1
ATOM 704 O O . LEU A 1 89 ? 33.269 -0.569 -23.883 1.00 48.62 89 LEU A O 1
ATOM 708 N N . GLY A 1 90 ? 33.252 0.165 -21.769 1.00 50.22 90 GLY A N 1
ATOM 709 C CA . GLY A 1 90 ? 34.625 0.627 -21.690 1.00 50.22 90 GLY A CA 1
ATOM 710 C C . GLY A 1 90 ? 35.070 0.556 -20.238 1.00 50.22 90 GLY A C 1
ATOM 711 O O . GLY A 1 90 ? 35.080 1.568 -19.554 1.00 50.22 90 GLY A O 1
ATOM 712 N N . ALA A 1 91 ? 35.419 -0.657 -19.803 1.00 53.78 91 ALA A N 1
ATOM 713 C CA . ALA A 1 91 ? 35.925 -1.008 -18.477 1.00 53.78 91 ALA A CA 1
ATOM 714 C C . ALA A 1 91 ? 34.904 -0.895 -17.329 1.00 53.78 91 ALA A C 1
ATOM 716 O O . ALA A 1 91 ? 34.532 0.184 -16.902 1.00 53.78 91 ALA A O 1
ATOM 717 N N . TYR A 1 92 ? 34.503 -2.024 -16.750 1.00 52.25 92 TYR A N 1
ATOM 718 C CA . TYR A 1 92 ? 35.053 -2.439 -15.458 1.00 52.25 92 TYR A CA 1
ATOM 719 C C . TYR A 1 92 ? 34.581 -3.861 -15.151 1.00 52.25 92 TYR A C 1
ATOM 721 O O . TYR A 1 92 ? 33.395 -4.184 -15.201 1.00 52.25 92 TYR A O 1
ATOM 729 N N . GLY A 1 93 ? 35.565 -4.724 -14.902 1.00 45.97 93 GLY A N 1
ATOM 730 C CA . GLY A 1 93 ? 35.374 -6.111 -14.512 1.00 45.97 93 GLY A CA 1
ATOM 731 C C . GLY A 1 93 ? 34.568 -6.237 -13.221 1.00 45.97 93 GLY A C 1
ATOM 732 O O . GLY A 1 93 ? 34.512 -5.326 -12.398 1.00 45.97 93 GLY A O 1
ATOM 733 N N . GLY A 1 94 ? 33.912 -7.385 -13.090 1.00 48.66 94 GLY A N 1
ATOM 734 C CA . GLY A 1 94 ? 32.908 -7.627 -12.069 1.00 48.66 94 GLY A CA 1
ATOM 735 C C . GLY A 1 94 ? 33.394 -7.597 -10.622 1.00 48.66 94 GLY A C 1
ATOM 736 O O . GLY A 1 94 ? 34.578 -7.680 -10.305 1.00 48.66 94 GLY A O 1
ATOM 737 N N . SER A 1 95 ? 32.414 -7.586 -9.723 1.00 45.62 95 SER A N 1
ATOM 738 C CA . SER A 1 95 ? 32.567 -8.173 -8.397 1.00 45.62 95 SER A CA 1
ATOM 739 C C . SER A 1 95 ? 31.199 -8.440 -7.783 1.00 45.62 95 SER A C 1
ATOM 741 O O . SER A 1 95 ? 30.532 -7.532 -7.292 1.00 45.62 95 SER A O 1
ATOM 743 N N . ARG A 1 96 ? 30.804 -9.718 -7.783 1.00 55.56 96 ARG A N 1
ATOM 744 C CA . ARG A 1 96 ? 29.932 -10.250 -6.734 1.00 55.56 96 ARG A CA 1
ATOM 745 C C . ARG A 1 96 ? 30.652 -10.040 -5.407 1.00 55.56 96 ARG A C 1
ATOM 747 O O . ARG A 1 96 ? 31.779 -10.505 -5.261 1.00 55.56 96 ARG A O 1
ATOM 754 N N . ARG A 1 97 ? 29.993 -9.414 -4.439 1.00 44.62 97 ARG A N 1
ATOM 755 C CA . ARG A 1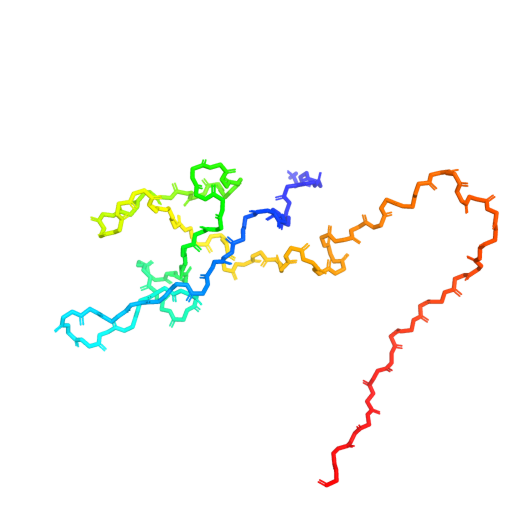 97 ? 30.323 -9.579 -3.022 1.00 44.62 97 ARG A CA 1
ATOM 756 C C . ARG A 1 97 ? 29.030 -9.754 -2.237 1.00 44.62 97 ARG A C 1
ATOM 758 O O . ARG A 1 97 ? 28.527 -8.812 -1.645 1.00 44.62 97 ARG A O 1
ATOM 765 N N . ASP A 1 98 ? 28.524 -10.984 -2.255 1.00 45.38 98 ASP A N 1
ATOM 766 C CA . ASP A 1 98 ? 27.893 -11.548 -1.065 1.00 45.38 98 ASP A CA 1
ATOM 767 C C . ASP A 1 98 ? 29.020 -11.880 -0.090 1.00 45.38 98 ASP A C 1
ATOM 769 O O . ASP A 1 98 ? 29.888 -12.691 -0.414 1.00 45.38 98 ASP A O 1
ATOM 773 N N . SER A 1 99 ? 29.035 -11.217 1.065 1.00 42.31 99 SER A N 1
ATOM 774 C CA . SER A 1 99 ? 29.594 -11.705 2.333 1.00 42.31 99 SER A CA 1
ATOM 775 C C . SER A 1 99 ? 29.357 -10.642 3.403 1.00 42.31 99 SER A C 1
ATOM 777 O O . SER A 1 99 ? 30.109 -9.676 3.495 1.00 42.31 99 SER A O 1
ATOM 779 N N . GLN A 1 100 ? 28.344 -10.837 4.242 1.00 46.81 100 GLN A N 1
ATOM 780 C CA . GLN A 1 100 ? 28.308 -10.218 5.564 1.00 46.81 100 GLN A CA 1
ATOM 781 C C . GLN A 1 100 ? 28.088 -11.342 6.574 1.00 46.81 100 GLN A C 1
ATOM 783 O O . GLN A 1 100 ? 27.078 -12.040 6.505 1.00 46.81 100 GLN A O 1
ATOM 788 N N . PRO A 1 101 ? 29.085 -11.602 7.432 1.00 58.66 101 PRO A N 1
ATOM 789 C CA . PRO A 1 101 ? 28.779 -11.479 8.855 1.00 58.66 101 PRO A CA 1
ATOM 790 C C . PRO A 1 101 ? 29.970 -10.947 9.663 1.00 58.66 101 PRO A C 1
ATOM 792 O O . PRO A 1 101 ? 31.063 -11.506 9.562 1.00 58.66 101 PRO A O 1
ATOM 795 N N . LYS A 1 102 ? 29.742 -9.930 10.507 1.00 45.12 102 LYS A N 1
ATOM 796 C CA . LYS A 1 102 ? 30.543 -9.642 11.712 1.00 45.12 102 LYS A CA 1
ATOM 797 C C . LYS A 1 102 ? 29.691 -8.900 12.752 1.00 45.12 102 LYS A C 1
ATOM 799 O O . LYS A 1 102 ? 29.372 -7.732 12.571 1.00 45.12 102 LYS A O 1
ATOM 804 N N . ASP A 1 103 ? 29.255 -9.673 13.741 1.00 42.59 103 ASP A N 1
ATOM 805 C CA . ASP A 1 103 ? 29.260 -9.441 15.194 1.00 42.59 103 ASP A CA 1
ATOM 806 C C . ASP A 1 103 ? 29.164 -7.998 15.736 1.00 42.59 103 ASP A C 1
ATOM 808 O O . ASP A 1 103 ? 29.975 -7.124 15.431 1.00 42.59 103 ASP A O 1
ATOM 812 N N . VAL A 1 104 ? 28.178 -7.812 16.619 1.00 57.09 104 VAL A N 1
ATOM 813 C CA . VAL A 1 104 ? 27.937 -6.639 17.476 1.00 57.09 104 VAL A CA 1
ATOM 814 C C . VAL A 1 104 ? 28.705 -6.829 18.799 1.00 57.09 104 VAL A C 1
ATOM 816 O O . VAL A 1 104 ? 28.735 -7.962 19.283 1.00 57.09 104 VAL A O 1
ATOM 819 N N . PRO A 1 105 ? 29.333 -5.782 19.372 1.00 62.22 105 PRO A N 1
ATOM 820 C CA . PRO A 1 105 ? 29.990 -5.857 20.681 1.00 62.22 105 PRO A CA 1
ATOM 821 C C . PRO A 1 105 ? 29.020 -6.049 21.856 1.00 62.22 105 PRO A C 1
ATOM 823 O O . PRO A 1 105 ? 27.862 -5.579 21.765 1.00 62.22 105 PRO A O 1
#

Secondary structure (DSSP, 8-state):
---TTSSS-TT--B---EEE-TTS-EEETTTSEETTEE-EEBTTGGG---TT-EE-SSSTT-EEESGGGTSPPTTSTTT------GGG-S---------------

Radius of gyration: 18.76 Å; chains: 1; bounding box: 50×31×44 Å

Organism: Lepeophtheirus salmonis (NCBI:txid72036)

Sequence (105 aa):
MELRGSQRNCLCQCIPLQYIDGRGILHGNCESTNDGALWCYVKYQKSSPCGDLVKSDIFQDRYWSYHACTTPVEDSSICKDTVIPLFFLGAYGGSRRDSQPKDVP

pLDDT: mean 80.76, std 20.9, range [38.16, 98.31]

Foldseek 3Di:
DDDPDPPQLLQQAFDCDWDADPVRDIDAPQPDDDPRARKHWHDVQPPRPAPAWDADPPDPSIIMHRVNSVHDHNPDCVNCVDPPPPVPPDDDDDDDDDDDDDDDD